Protein AF-A0AAU3PZ50-F1 (afdb_monomer_lite)

Sequence (151 aa):
MRTPDIEQAITFTAIIGSTPVVIVLPRFRSVHIAESGALVTVDAWTTALLEHGAQSMLDTDFLGDPTPGWTAAIGPGVTTVRITGPAGLGEIYSGELEADTAWRERVAGLHHIGAGLVVISGTADSTTPDAAQEMMESERAAWIRAATVLA

Foldseek 3Di:
DQQFDFPDKDWDWDQQPNAIAIEIETDGPDQDADPVRDGPNQLRNQVVCVVQPWAFLPDRPPDDAARPQWEWEQEPVRQWIWTAGHPSGGTPDTDGYDDDPVSVVSQVVCLVVRRAHKYKYGHFPDNDPVSSVVCSVVSRITMGRGGYHYD

Secondary structure (DSSP, 8-state):
-PPPPEEEEEEEEEEETTEEEEEEEEEES---B-TTS-BHHHHHHHHHHHHTT-EESS-S---SSPPTT-EEEE-GGG-EEEEE-STTT-EEEEEE----HHHHHHHHHHHHTT--EEEEEE--SSSSHHHHHHHHHTT-EEEEEEEEEE-

Structure (mmCIF, N/CA/C/O backbone):
data_AF-A0AAU3PZ50-F1
#
_entry.id   AF-A0AAU3PZ50-F1
#
loop_
_atom_site.group_PDB
_atom_site.id
_atom_site.type_symbol
_atom_site.label_atom_id
_atom_site.label_alt_id
_atom_site.label_comp_id
_atom_site.label_asym_id
_atom_site.label_entity_id
_atom_site.label_seq_id
_atom_site.pdbx_PDB_ins_code
_atom_site.Cartn_x
_atom_site.Cartn_y
_atom_site.Cartn_z
_atom_site.occupancy
_atom_site.B_iso_or_equiv
_atom_site.auth_seq_id
_atom_site.auth_comp_id
_atom_site.auth_asym_id
_atom_site.auth_atom_id
_atom_site.pdbx_PDB_model_num
ATOM 1 N N . MET A 1 1 ? -13.936 -12.000 9.464 1.00 55.84 1 MET A N 1
ATOM 2 C CA . MET A 1 1 ? -15.007 -10.970 9.613 1.00 55.84 1 MET A CA 1
ATOM 3 C C . MET A 1 1 ? -15.418 -10.468 8.216 1.00 55.84 1 MET A C 1
ATOM 5 O O . MET A 1 1 ? -14.697 -10.792 7.283 1.00 55.84 1 MET A O 1
ATOM 9 N N . ARG A 1 2 ? -16.545 -9.761 7.983 1.00 63.06 2 ARG A N 1
ATOM 10 C CA . ARG A 1 2 ? -16.785 -9.174 6.636 1.00 63.06 2 ARG A CA 1
ATOM 11 C C . ARG A 1 2 ? -15.928 -7.916 6.494 1.00 63.06 2 ARG A C 1
ATOM 13 O O . ARG A 1 2 ? -16.030 -7.035 7.342 1.00 63.06 2 ARG A O 1
ATOM 20 N N . THR A 1 3 ? -15.117 -7.846 5.442 1.00 67.56 3 THR A N 1
ATOM 21 C CA . THR A 1 3 ? -14.311 -6.666 5.108 1.00 67.56 3 THR A CA 1
ATOM 22 C C . THR A 1 3 ? -15.215 -5.436 4.969 1.00 67.56 3 THR A C 1
ATOM 24 O O . THR A 1 3 ? -16.239 -5.530 4.284 1.00 67.56 3 THR A O 1
ATOM 27 N N . PRO A 1 4 ? -14.884 -4.302 5.613 1.00 72.56 4 PRO A N 1
ATOM 28 C CA . PRO A 1 4 ? -15.613 -3.054 5.419 1.00 72.56 4 PRO A CA 1
ATOM 29 C C . PRO A 1 4 ? -15.646 -2.633 3.943 1.00 72.56 4 PRO A C 1
ATOM 31 O O . PRO A 1 4 ? -14.631 -2.713 3.253 1.00 72.56 4 PRO A O 1
ATOM 34 N N . ASP A 1 5 ? -16.794 -2.140 3.469 1.00 73.50 5 ASP A N 1
ATOM 35 C CA . ASP A 1 5 ? -16.910 -1.612 2.106 1.00 73.50 5 ASP A CA 1
ATOM 36 C C . ASP A 1 5 ? -16.212 -0.236 2.019 1.00 73.50 5 ASP A C 1
ATOM 38 O O . ASP A 1 5 ? -16.612 0.734 2.681 1.00 73.50 5 ASP A O 1
ATOM 42 N N . ILE A 1 6 ? -15.166 -0.148 1.191 1.00 77.06 6 ILE A N 1
ATOM 43 C CA . ILE A 1 6 ? -14.433 1.096 0.913 1.00 77.06 6 ILE A CA 1
ATOM 44 C C . ILE A 1 6 ? -15.294 1.993 0.014 1.00 77.06 6 ILE A C 1
ATOM 46 O O . ILE A 1 6 ? -15.767 1.583 -1.045 1.00 77.06 6 ILE A O 1
ATOM 50 N N . GLU A 1 7 ? -15.512 3.236 0.438 1.00 78.31 7 GLU A N 1
ATOM 51 C CA . GLU A 1 7 ? -16.198 4.264 -0.349 1.00 78.31 7 GLU A CA 1
ATOM 52 C C . GLU A 1 7 ? -15.258 4.916 -1.357 1.00 78.31 7 GLU A C 1
ATOM 54 O O . GLU A 1 7 ? -15.584 5.064 -2.532 1.00 78.31 7 GLU A O 1
ATOM 59 N N . GLN A 1 8 ? -14.101 5.323 -0.847 1.00 80.44 8 GLN A N 1
ATOM 60 C CA . GLN A 1 8 ? -13.053 6.036 -1.548 1.00 80.44 8 GLN A CA 1
ATOM 61 C C . GLN A 1 8 ? -11.735 5.653 -0.886 1.00 80.44 8 GLN A C 1
ATOM 63 O O . GLN A 1 8 ? -11.704 5.335 0.298 1.00 80.44 8 GLN A O 1
ATOM 68 N N . ALA A 1 9 ? -10.637 5.714 -1.617 1.00 86.06 9 ALA A N 1
ATOM 69 C CA . ALA A 1 9 ? -9.318 5.630 -1.025 1.00 86.06 9 ALA A CA 1
ATOM 70 C C . ALA A 1 9 ? -8.408 6.646 -1.706 1.00 86.06 9 ALA A C 1
ATOM 72 O O . ALA A 1 9 ? -8.639 7.026 -2.857 1.00 86.06 9 ALA A O 1
ATOM 73 N N . ILE A 1 10 ? -7.396 7.099 -0.979 1.00 89.56 10 ILE A N 1
ATOM 74 C CA . ILE A 1 10 ? -6.309 7.900 -1.535 1.00 89.56 10 ILE A CA 1
ATOM 75 C C . ILE A 1 10 ? -4.984 7.182 -1.314 1.00 89.56 10 ILE A C 1
ATOM 77 O O . ILE A 1 10 ? -4.867 6.354 -0.406 1.00 89.56 10 ILE A O 1
ATOM 81 N N . THR A 1 11 ? -3.994 7.514 -2.135 1.00 92.62 11 THR A N 1
ATOM 82 C CA . THR A 1 11 ? -2.660 6.928 -2.045 1.00 92.62 11 THR A CA 1
ATOM 83 C C . THR A 1 11 ? -1.576 7.975 -1.930 1.00 92.62 11 THR A C 1
ATOM 85 O O . THR A 1 11 ? -1.644 9.017 -2.577 1.00 92.62 11 THR A O 1
ATOM 88 N N . PHE A 1 12 ? -0.537 7.638 -1.177 1.00 93.06 12 PHE A N 1
ATOM 89 C CA . PHE A 1 12 ? 0.718 8.374 -1.130 1.00 93.06 12 PHE A CA 1
ATOM 90 C C . PHE A 1 12 ? 1.878 7.441 -1.454 1.00 93.06 12 PHE A C 1
ATOM 92 O O . PHE A 1 12 ? 1.830 6.250 -1.142 1.00 93.06 12 PHE A O 1
ATOM 99 N N . THR A 1 13 ? 2.943 7.980 -2.037 1.00 94.38 13 THR A N 1
ATOM 100 C CA . THR A 1 13 ? 4.210 7.257 -2.182 1.00 94.38 13 THR A CA 1
ATOM 101 C C . THR A 1 13 ? 5.245 7.798 -1.219 1.00 94.38 13 THR A C 1
ATOM 103 O O . THR A 1 13 ? 5.346 9.009 -1.037 1.00 94.38 13 THR A O 1
ATOM 106 N N . ALA A 1 14 ? 6.054 6.909 -0.657 1.00 93.62 14 ALA A N 1
ATOM 107 C CA . ALA A 1 14 ? 7.197 7.286 0.162 1.00 93.62 14 ALA A CA 1
ATOM 108 C C . ALA A 1 14 ? 8.373 6.332 -0.067 1.00 93.62 14 ALA A C 1
ATOM 110 O O . ALA A 1 14 ? 8.236 5.276 -0.692 1.00 93.62 14 ALA A O 1
ATOM 111 N N . ILE A 1 15 ? 9.536 6.715 0.458 1.00 93.88 15 ILE A N 1
ATOM 112 C CA . ILE A 1 15 ? 10.686 5.829 0.635 1.00 93.88 15 ILE A CA 1
ATOM 113 C C . ILE A 1 15 ? 10.938 5.742 2.137 1.00 93.88 15 ILE A C 1
ATOM 115 O O . ILE A 1 15 ? 11.234 6.753 2.769 1.00 93.88 15 ILE A O 1
ATOM 119 N N . ILE A 1 16 ? 10.814 4.543 2.698 1.00 91.50 16 ILE A N 1
ATOM 120 C CA . ILE A 1 16 ? 11.091 4.272 4.111 1.00 91.50 16 ILE A CA 1
ATOM 121 C C . ILE A 1 16 ? 12.360 3.422 4.170 1.00 91.50 16 ILE A C 1
ATOM 123 O O . ILE A 1 16 ? 12.423 2.339 3.584 1.00 91.50 16 ILE A O 1
ATOM 127 N N . GLY A 1 17 ? 13.406 3.954 4.807 1.00 90.06 17 GLY A N 1
ATOM 128 C CA . GLY A 1 17 ? 14.756 3.404 4.688 1.00 90.06 17 GLY A CA 1
ATOM 129 C C . GLY A 1 17 ? 15.216 3.423 3.227 1.00 90.06 17 GLY A C 1
ATOM 130 O O . GLY A 1 17 ? 15.449 4.485 2.650 1.00 90.06 17 GLY A O 1
ATOM 131 N N . SER A 1 18 ? 15.323 2.246 2.612 1.00 89.31 18 SER A N 1
ATOM 132 C CA . SER A 1 18 ? 15.617 2.068 1.181 1.00 89.31 18 SER A CA 1
ATOM 133 C C . SER A 1 18 ? 14.423 1.560 0.363 1.00 89.31 18 SER A C 1
ATOM 135 O O . SER A 1 18 ? 14.525 1.441 -0.861 1.00 89.31 18 SER A O 1
ATOM 137 N N . THR A 1 19 ? 13.293 1.279 1.013 1.00 94.19 19 THR A N 1
ATOM 138 C CA . THR A 1 19 ? 12.154 0.589 0.410 1.00 94.19 19 THR A CA 1
ATOM 139 C C . THR A 1 19 ? 11.126 1.596 -0.113 1.00 94.19 19 THR A C 1
ATOM 141 O O . THR A 1 19 ? 10.611 2.396 0.671 1.00 94.19 19 THR A O 1
ATOM 144 N N . PRO A 1 20 ? 10.790 1.585 -1.418 1.00 95.06 20 PRO A N 1
ATOM 145 C CA . PRO A 1 20 ? 9.641 2.319 -1.929 1.00 95.06 20 PRO A CA 1
ATOM 146 C C . PRO A 1 20 ? 8.346 1.679 -1.413 1.00 95.06 20 PRO A C 1
ATOM 148 O O . PRO A 1 20 ? 8.152 0.466 -1.522 1.00 95.06 20 PRO A O 1
ATOM 151 N N . VAL A 1 21 ? 7.456 2.504 -0.869 1.00 95.94 21 VAL A N 1
ATOM 152 C CA . VAL A 1 21 ? 6.160 2.076 -0.331 1.00 95.94 21 VAL A CA 1
ATOM 153 C C . VAL A 1 21 ? 5.015 2.857 -0.974 1.00 95.94 21 VAL A C 1
ATOM 155 O O . VAL A 1 21 ? 5.189 4.017 -1.362 1.00 95.94 21 VAL A O 1
ATOM 158 N N . VAL A 1 22 ? 3.844 2.223 -1.055 1.00 96.19 22 VAL A N 1
ATOM 159 C CA . VAL A 1 22 ? 2.556 2.881 -1.325 1.00 96.19 22 VAL A CA 1
ATOM 160 C C . VAL A 1 22 ? 1.718 2.830 -0.059 1.00 96.19 22 VAL A C 1
ATOM 162 O O . VAL A 1 22 ? 1.481 1.756 0.485 1.00 96.19 22 VAL A O 1
ATOM 165 N N . ILE A 1 23 ? 1.248 3.980 0.400 1.00 95.38 23 ILE A N 1
ATOM 166 C CA . ILE A 1 23 ? 0.363 4.095 1.556 1.00 95.38 23 ILE A CA 1
ATOM 167 C C . ILE A 1 23 ? -1.055 4.294 1.032 1.00 95.38 23 ILE A C 1
ATOM 169 O O . ILE A 1 23 ? -1.297 5.244 0.295 1.00 95.38 23 ILE A O 1
ATOM 173 N N . VAL A 1 24 ? -1.980 3.412 1.401 1.00 93.94 24 VAL A N 1
ATOM 174 C CA . VAL A 1 24 ? -3.397 3.456 1.027 1.00 93.94 24 VAL A CA 1
ATOM 175 C C . VAL A 1 24 ? -4.212 3.865 2.246 1.00 93.94 24 VAL A C 1
ATOM 177 O O . VAL A 1 24 ? -4.277 3.116 3.225 1.00 93.94 24 VAL A O 1
ATOM 180 N N . LEU A 1 25 ? -4.878 5.017 2.166 1.00 91.19 25 LEU A N 1
ATOM 181 C CA . LEU A 1 25 ? -5.835 5.469 3.175 1.00 91.19 25 LEU A CA 1
ATOM 182 C C . LEU A 1 25 ? -7.270 5.244 2.684 1.00 91.19 25 LEU A C 1
ATOM 184 O O . LEU A 1 25 ? -7.758 6.022 1.854 1.00 91.19 25 LEU A O 1
ATOM 188 N N . PRO A 1 26 ? -7.958 4.194 3.167 1.00 86.19 26 PRO A N 1
ATOM 189 C CA . PRO A 1 26 ? -9.356 3.969 2.849 1.00 86.19 26 PRO A CA 1
ATOM 190 C C . PRO A 1 26 ? -10.270 4.911 3.638 1.00 86.19 26 PRO A C 1
ATOM 192 O O . PRO A 1 26 ? -10.057 5.215 4.810 1.00 86.19 26 PRO A O 1
ATOM 195 N N . ARG A 1 27 ? -11.355 5.317 2.990 1.00 80.75 27 ARG A N 1
ATOM 196 C CA . ARG A 1 27 ? -12.520 5.972 3.575 1.00 80.75 27 ARG A CA 1
ATOM 197 C C . ARG A 1 27 ? -13.692 5.004 3.475 1.00 80.75 27 ARG A C 1
ATOM 199 O O . ARG A 1 27 ? -14.018 4.535 2.387 1.00 80.75 27 ARG A O 1
ATOM 206 N N . PHE A 1 28 ? -14.327 4.699 4.600 1.00 77.12 28 PHE A N 1
ATOM 207 C CA . PHE A 1 28 ? -15.409 3.712 4.672 1.00 77.12 28 PHE A CA 1
ATOM 208 C C . PHE A 1 28 ? -16.788 4.373 4.609 1.00 77.12 28 PHE A C 1
ATOM 210 O O . PHE A 1 28 ? -17.005 5.410 5.233 1.00 77.12 28 PHE A O 1
ATOM 217 N N . ARG A 1 29 ? -17.745 3.730 3.920 1.00 65.00 29 ARG A N 1
ATOM 218 C CA . ARG A 1 29 ? -19.124 4.249 3.754 1.00 65.00 29 ARG A CA 1
ATOM 219 C C . ARG A 1 29 ? -19.919 4.345 5.052 1.00 65.00 29 ARG A C 1
ATOM 221 O O . ARG A 1 29 ? -20.897 5.084 5.134 1.00 65.00 29 ARG A O 1
ATOM 228 N N . SER A 1 30 ? -19.582 3.529 6.042 1.00 59.72 30 SER A N 1
ATOM 229 C CA . SER A 1 30 ? -20.364 3.402 7.268 1.00 59.72 30 SER A CA 1
ATOM 230 C C . SER A 1 30 ? -19.423 3.371 8.448 1.00 59.72 30 SER A C 1
ATOM 232 O O . SER A 1 30 ? -18.898 2.322 8.801 1.00 59.72 30 SER A O 1
ATOM 234 N N . VAL A 1 31 ? -19.218 4.531 9.056 1.00 59.41 31 VAL A N 1
ATOM 235 C CA . VAL A 1 31 ? -18.536 4.633 10.337 1.00 59.41 31 VAL A CA 1
ATOM 236 C C . VAL A 1 31 ? -19.430 3.983 11.394 1.00 59.41 31 VAL A C 1
ATOM 238 O O . VAL A 1 31 ? -20.422 4.568 11.823 1.00 59.41 31 VAL A O 1
ATOM 241 N N . HIS A 1 32 ? -19.121 2.744 11.773 1.00 57.19 32 HIS A N 1
ATOM 242 C CA . HIS A 1 32 ? -19.798 2.109 12.900 1.00 57.19 32 HIS A CA 1
ATOM 243 C C . HIS A 1 32 ? -19.069 2.534 14.165 1.00 57.19 32 HIS A C 1
ATOM 245 O O . HIS A 1 32 ? -17.870 2.301 14.285 1.00 57.19 32 HIS A O 1
ATOM 251 N N . ILE A 1 33 ? -19.781 3.170 15.088 1.00 55.12 33 ILE A N 1
ATOM 252 C CA . ILE A 1 33 ? -19.259 3.552 16.399 1.00 55.12 33 ILE A CA 1
ATOM 253 C C . ILE A 1 33 ? -19.846 2.562 17.406 1.00 55.12 33 ILE A C 1
ATOM 255 O O . ILE A 1 33 ? -21.063 2.385 17.458 1.00 55.12 33 ILE A O 1
ATOM 259 N N . ALA A 1 34 ? -18.993 1.874 18.162 1.00 54.94 34 ALA A N 1
ATOM 260 C CA . ALA A 1 34 ? -19.405 1.029 19.277 1.00 54.94 34 ALA A CA 1
ATOM 261 C C . ALA A 1 34 ? -20.111 1.882 20.337 1.00 54.94 34 ALA A C 1
ATOM 263 O O . ALA A 1 34 ? -19.887 3.086 20.424 1.00 54.94 34 ALA A O 1
ATOM 264 N N . GLU A 1 35 ? -20.885 1.260 21.226 1.00 47.25 35 GLU A N 1
ATOM 265 C CA . GLU A 1 35 ? -21.472 1.969 22.376 1.00 47.25 35 GLU A CA 1
ATOM 266 C C . GLU A 1 35 ? -20.412 2.667 23.255 1.00 47.25 35 GLU A C 1
ATOM 268 O O . GLU A 1 35 ? -20.709 3.659 23.914 1.00 47.25 35 GLU A O 1
ATOM 273 N N . SER A 1 36 ? -19.158 2.199 23.218 1.00 53.78 36 SER A N 1
ATOM 274 C CA . SER A 1 36 ? -18.002 2.809 23.887 1.00 53.78 36 SER A CA 1
ATOM 275 C C . SER A 1 36 ? -17.460 4.079 23.214 1.00 53.78 36 SER A C 1
ATOM 277 O O . SER A 1 36 ? -16.531 4.686 23.740 1.00 53.78 36 SER A O 1
ATOM 279 N N . GLY A 1 37 ? -17.985 4.474 22.050 1.00 48.78 37 GLY A N 1
ATOM 280 C CA . GLY A 1 37 ? -17.462 5.583 21.248 1.00 48.78 37 GLY A CA 1
ATOM 281 C C . GLY A 1 37 ? -16.290 5.208 20.330 1.00 48.78 37 GLY A C 1
ATOM 282 O O . GLY A 1 37 ? -15.841 6.050 19.556 1.00 48.78 37 GLY A O 1
ATOM 283 N N . ALA A 1 38 ? -15.807 3.961 20.377 1.00 51.88 38 ALA A N 1
ATOM 284 C CA . ALA A 1 38 ? -14.740 3.478 19.502 1.00 51.88 38 ALA A CA 1
ATOM 285 C C . ALA A 1 38 ? -15.252 3.220 18.079 1.00 51.88 38 ALA A C 1
ATOM 287 O O . ALA A 1 38 ? -16.348 2.695 17.884 1.00 51.88 38 ALA A O 1
ATOM 288 N N . LEU A 1 39 ? -14.446 3.547 17.073 1.00 56.28 39 LEU A N 1
ATOM 289 C CA . LEU A 1 39 ? -14.761 3.248 15.680 1.00 56.28 39 LEU A CA 1
ATOM 290 C C . LEU A 1 39 ? -14.587 1.738 15.419 1.00 56.28 39 LEU A C 1
ATOM 292 O O . LEU A 1 39 ? -13.479 1.227 15.355 1.00 56.28 39 LEU A O 1
ATOM 296 N N . VAL A 1 40 ? -15.682 1.007 15.230 1.00 58.16 40 VAL A N 1
ATOM 297 C CA . VAL A 1 40 ? -15.700 -0.452 14.995 1.00 58.16 40 VAL A CA 1
ATOM 298 C C . VAL A 1 40 ? -15.206 -0.808 13.594 1.00 58.16 40 VAL A C 1
ATOM 300 O O . VAL A 1 40 ? -14.561 -1.832 13.394 1.00 58.16 40 VAL A O 1
ATOM 303 N N . THR A 1 41 ? -15.480 0.037 12.598 1.00 59.81 41 THR A N 1
ATOM 304 C CA . THR A 1 41 ? -15.005 -0.186 11.220 1.00 59.81 41 THR A CA 1
ATOM 305 C C . THR A 1 41 ? -13.501 -0.014 11.052 1.00 59.81 41 THR A C 1
ATOM 307 O O . THR A 1 41 ? -12.925 -0.556 10.113 1.00 59.81 41 THR A O 1
ATOM 310 N N . VAL A 1 42 ? -12.883 0.722 11.969 1.00 59.72 42 VAL A N 1
ATOM 311 C CA . VAL A 1 42 ? -11.461 1.067 11.976 1.00 59.72 42 VAL A CA 1
ATOM 312 C C . VAL A 1 42 ? -10.608 -0.133 12.363 1.00 59.72 42 VAL A C 1
ATOM 314 O O . VAL A 1 42 ? -9.702 -0.516 11.623 1.00 59.72 42 VAL A O 1
ATOM 317 N N . ASP A 1 43 ? -10.987 -0.810 13.444 1.00 69.69 43 ASP A N 1
ATOM 318 C CA . ASP A 1 43 ? -10.343 -2.059 13.842 1.00 69.69 43 ASP A CA 1
ATOM 319 C C . ASP A 1 43 ? -10.649 -3.175 12.841 1.00 69.69 43 ASP A C 1
ATOM 321 O O . ASP A 1 43 ? -9.795 -4.016 12.561 1.00 69.69 43 ASP A O 1
ATOM 325 N N . ALA A 1 44 ? -11.847 -3.171 12.245 1.00 79.69 44 ALA A N 1
ATOM 326 C CA . ALA A 1 44 ? -12.252 -4.197 11.293 1.00 79.69 44 ALA A CA 1
ATOM 327 C C . ALA A 1 44 ? -11.413 -4.201 10.007 1.00 79.69 44 ALA A C 1
ATOM 329 O O . ALA A 1 44 ? -11.167 -5.279 9.469 1.00 79.69 44 ALA A O 1
ATOM 330 N N . TRP A 1 45 ? -10.962 -3.040 9.515 1.00 87.00 45 TRP A N 1
ATOM 331 C CA . TRP A 1 45 ? -10.110 -2.978 8.324 1.00 87.00 45 TRP A CA 1
ATOM 332 C C . TRP A 1 45 ? -8.710 -3.514 8.591 1.00 87.00 45 TRP A C 1
ATOM 334 O O . TRP A 1 45 ? -8.283 -4.454 7.924 1.00 87.00 45 TRP A O 1
ATOM 344 N N . THR A 1 46 ? -8.015 -2.970 9.593 1.00 87.94 46 THR A N 1
ATOM 345 C CA . THR A 1 46 ? -6.669 -3.440 9.940 1.00 87.94 46 THR A CA 1
ATOM 346 C C . THR A 1 46 ? -6.710 -4.922 10.322 1.00 87.94 46 THR A C 1
ATOM 348 O O . THR A 1 46 ? -5.884 -5.695 9.847 1.00 87.94 46 THR A O 1
ATOM 351 N N . THR A 1 47 ? -7.738 -5.367 11.057 1.00 87.75 47 THR A N 1
ATOM 352 C CA . THR A 1 47 ? -7.958 -6.797 11.335 1.00 87.75 47 THR A CA 1
ATOM 353 C C . THR A 1 47 ? -8.155 -7.603 10.054 1.00 87.75 47 THR A C 1
ATOM 355 O O . THR A 1 47 ? -7.537 -8.652 9.909 1.00 87.75 47 THR A O 1
ATOM 358 N N . ALA A 1 48 ? -8.960 -7.129 9.098 1.00 88.50 48 ALA A N 1
ATOM 359 C CA . ALA A 1 48 ? -9.149 -7.821 7.825 1.00 88.50 48 ALA A CA 1
ATOM 360 C C . ALA A 1 48 ? -7.838 -7.935 7.034 1.00 88.50 48 ALA A C 1
ATOM 362 O O . ALA A 1 48 ? -7.575 -8.988 6.459 1.00 88.50 48 ALA A O 1
ATOM 363 N N . LEU A 1 49 ? -6.989 -6.904 7.031 1.00 91.94 49 LEU A N 1
ATOM 364 C CA . LEU A 1 49 ? -5.667 -6.975 6.406 1.00 91.94 49 LEU A CA 1
ATOM 365 C C . LEU A 1 49 ? -4.799 -8.054 7.063 1.00 91.94 49 LEU A C 1
ATOM 367 O O . LEU A 1 49 ? -4.226 -8.892 6.364 1.00 91.94 49 LEU A O 1
ATOM 371 N N . LEU A 1 50 ? -4.741 -8.068 8.397 1.00 92.31 50 LEU A N 1
ATOM 372 C CA . LEU A 1 50 ? -3.974 -9.050 9.169 1.00 92.31 50 LEU A CA 1
ATOM 373 C C . LEU A 1 50 ? -4.494 -10.483 8.945 1.00 92.31 50 LEU A C 1
ATOM 375 O O . LEU A 1 50 ? -3.701 -11.393 8.710 1.00 92.31 50 LEU A O 1
ATOM 379 N N . GLU A 1 51 ? -5.819 -10.682 8.921 1.00 91.50 51 GLU A N 1
ATOM 380 C CA . GLU A 1 51 ? -6.464 -11.964 8.579 1.00 91.50 51 GLU A CA 1
ATOM 381 C C . GLU A 1 51 ? -6.064 -12.461 7.172 1.00 91.50 51 GLU A C 1
ATOM 383 O O . GLU A 1 51 ? -6.066 -13.666 6.922 1.00 91.50 51 GLU A O 1
ATOM 388 N N . HIS A 1 52 ? -5.679 -11.552 6.268 1.00 93.12 52 HIS A N 1
ATOM 389 C CA . HIS A 1 52 ? -5.265 -11.847 4.892 1.00 93.12 52 HIS A CA 1
ATOM 390 C C . HIS A 1 52 ? -3.746 -11.734 4.670 1.00 93.12 52 HIS A C 1
ATOM 392 O O . HIS A 1 52 ? -3.289 -11.539 3.541 1.00 93.12 52 HIS A O 1
ATOM 398 N N . GLY A 1 53 ? -2.948 -11.904 5.728 1.00 92.25 53 GLY A N 1
ATOM 399 C CA . GLY A 1 53 ? -1.493 -12.046 5.630 1.00 92.25 53 GLY A CA 1
ATOM 400 C C . GLY A 1 53 ? -0.712 -10.733 5.636 1.00 92.25 53 GLY A C 1
ATOM 401 O O . GLY A 1 53 ? 0.484 -10.747 5.339 1.00 92.25 53 GLY A O 1
ATOM 402 N N . ALA A 1 54 ? -1.359 -9.615 5.974 1.00 93.38 54 ALA A N 1
ATOM 403 C CA . ALA A 1 54 ? -0.640 -8.408 6.352 1.00 93.38 54 ALA A CA 1
ATOM 404 C C . ALA A 1 54 ? 0.085 -8.589 7.686 1.00 93.38 54 ALA A C 1
ATOM 406 O O . ALA A 1 54 ? -0.297 -9.405 8.524 1.00 93.38 54 ALA A O 1
ATOM 407 N N . GLN A 1 55 ? 1.121 -7.790 7.887 1.00 93.62 55 GLN A N 1
ATOM 408 C CA . GLN A 1 55 ? 1.883 -7.731 9.122 1.00 93.62 55 GLN A CA 1
ATOM 409 C C . GLN A 1 55 ? 1.602 -6.412 9.832 1.00 93.62 55 GLN A C 1
ATOM 411 O O . GLN A 1 55 ? 1.403 -5.387 9.183 1.00 93.62 55 GLN A O 1
ATOM 416 N N . SER A 1 56 ? 1.590 -6.428 11.165 1.00 91.25 56 SER A N 1
ATOM 417 C CA . SER A 1 56 ? 1.515 -5.183 11.932 1.00 91.25 56 SER A CA 1
ATOM 418 C C . SER A 1 56 ? 2.761 -4.338 11.665 1.00 91.25 56 SER A C 1
ATOM 420 O O . SER A 1 56 ? 3.871 -4.870 11.557 1.00 91.25 56 SER A O 1
ATOM 422 N N . MET A 1 57 ? 2.589 -3.025 11.550 1.00 88.81 57 MET A N 1
ATOM 423 C CA . MET A 1 57 ? 3.685 -2.087 11.328 1.00 88.81 57 MET A CA 1
ATOM 424 C C . MET A 1 57 ? 4.410 -1.759 12.643 1.00 88.81 57 MET A C 1
ATOM 426 O O . MET A 1 57 ? 4.413 -0.625 13.102 1.00 88.81 57 MET A O 1
ATOM 430 N N . LEU A 1 58 ? 5.012 -2.779 13.261 1.00 81.50 58 LEU A N 1
ATOM 431 C CA . LEU A 1 58 ? 5.846 -2.631 14.464 1.00 81.50 58 LEU A CA 1
ATOM 432 C C . LEU A 1 58 ? 7.290 -2.233 14.128 1.00 81.50 58 LEU A C 1
ATOM 434 O O . LEU A 1 58 ? 8.001 -1.692 14.969 1.00 81.50 58 LEU A O 1
ATOM 438 N N . ASP A 1 59 ? 7.720 -2.539 12.905 1.00 75.19 59 ASP A N 1
ATOM 439 C CA . ASP A 1 59 ? 9.056 -2.276 12.384 1.00 75.19 59 ASP A CA 1
ATOM 440 C C . ASP A 1 59 ? 8.962 -1.864 10.904 1.00 75.19 59 ASP A C 1
ATOM 442 O O . ASP A 1 59 ? 7.971 -2.143 10.222 1.00 75.19 59 ASP A O 1
ATOM 446 N N . THR A 1 60 ? 9.995 -1.187 10.411 1.00 80.06 60 THR A N 1
ATOM 447 C CA . THR A 1 60 ? 10.069 -0.575 9.077 1.00 80.06 60 THR A CA 1
ATOM 448 C C . THR A 1 60 ? 11.025 -1.287 8.116 1.00 80.06 60 THR A C 1
ATOM 450 O O . THR A 1 60 ? 11.201 -0.841 6.983 1.00 80.06 60 THR A O 1
ATOM 453 N N . ASP A 1 61 ? 11.605 -2.419 8.522 1.00 84.19 61 ASP A N 1
ATOM 454 C CA . ASP A 1 61 ? 12.533 -3.195 7.685 1.00 84.19 61 ASP A CA 1
ATOM 455 C C . ASP A 1 61 ? 11.841 -3.962 6.536 1.00 84.19 61 ASP A C 1
ATOM 457 O O . ASP A 1 61 ? 12.497 -4.401 5.589 1.00 84.19 61 ASP A O 1
ATOM 461 N N . PHE A 1 62 ? 10.511 -4.115 6.588 1.00 90.38 62 PHE A N 1
ATOM 462 C CA . PHE A 1 62 ? 9.664 -4.748 5.563 1.00 90.38 62 PHE A CA 1
ATOM 463 C C . PHE A 1 62 ? 10.223 -6.059 4.974 1.00 90.38 62 PHE A C 1
ATOM 465 O O . PHE A 1 62 ? 10.211 -6.265 3.760 1.00 90.38 62 PHE A O 1
ATOM 472 N N . LEU A 1 63 ? 10.744 -6.965 5.795 1.00 87.50 63 LEU A N 1
ATOM 473 C CA . LEU A 1 63 ? 11.433 -8.162 5.302 1.00 87.50 63 LEU A CA 1
ATOM 474 C C . LEU A 1 63 ? 10.472 -9.226 4.742 1.00 87.50 63 LEU A C 1
ATOM 476 O O . LEU A 1 63 ? 9.362 -9.401 5.235 1.00 87.50 63 LEU A O 1
ATOM 480 N N . GLY A 1 64 ? 10.936 -9.993 3.751 1.00 88.81 64 GLY A N 1
ATOM 481 C CA . GLY A 1 64 ? 10.243 -11.180 3.234 1.00 88.81 64 GLY A CA 1
ATOM 482 C C . GLY A 1 64 ? 9.919 -11.127 1.743 1.00 88.81 64 GLY A C 1
ATOM 483 O O . GLY A 1 64 ? 10.176 -10.129 1.071 1.00 88.81 64 GLY A O 1
ATOM 484 N N . ASP A 1 65 ? 9.358 -12.226 1.243 1.00 94.38 65 ASP A N 1
ATOM 485 C CA . ASP A 1 65 ? 8.870 -12.366 -0.131 1.00 94.38 65 ASP A CA 1
ATOM 486 C C . ASP A 1 65 ? 7.454 -11.780 -0.284 1.00 94.38 65 ASP A C 1
ATOM 488 O O . ASP A 1 65 ? 6.776 -11.530 0.718 1.00 94.38 65 ASP A O 1
ATOM 492 N N . PRO A 1 66 ? 6.969 -11.562 -1.521 1.00 96.88 66 PRO A N 1
ATOM 493 C CA . PRO A 1 66 ? 5.584 -11.174 -1.749 1.00 96.88 66 PRO A CA 1
ATOM 494 C C . PRO A 1 66 ? 4.573 -12.121 -1.089 1.00 96.88 66 PRO A C 1
ATOM 496 O O . PRO A 1 66 ? 4.611 -13.339 -1.276 1.00 96.88 66 PRO A O 1
ATOM 499 N N . THR A 1 67 ? 3.627 -11.544 -0.352 1.00 96.62 67 THR A N 1
ATOM 500 C CA . THR A 1 67 ? 2.534 -12.259 0.300 1.00 96.62 67 THR A CA 1
ATOM 501 C C . THR A 1 67 ? 1.619 -12.884 -0.763 1.00 96.62 67 THR A C 1
ATOM 503 O O . THR A 1 67 ? 1.129 -12.175 -1.650 1.00 96.62 67 THR A O 1
ATOM 506 N N . PRO A 1 68 ? 1.335 -14.199 -0.698 1.00 94.69 68 PRO A N 1
ATOM 507 C CA . PRO A 1 68 ? 0.496 -14.872 -1.684 1.00 94.69 68 PRO A CA 1
ATOM 508 C C . PRO A 1 68 ? -0.881 -14.222 -1.858 1.00 94.69 68 PRO A C 1
ATOM 510 O O . PRO A 1 68 ? -1.558 -13.888 -0.889 1.00 94.69 68 PRO A O 1
ATOM 513 N N . GLY A 1 69 ? -1.311 -14.080 -3.114 1.00 94.94 69 GLY A N 1
ATOM 514 C CA . GLY A 1 69 ? -2.616 -13.515 -3.466 1.00 94.94 69 GLY A CA 1
ATOM 515 C C . GLY A 1 69 ? -2.685 -11.986 -3.461 1.00 94.94 69 GLY A C 1
ATOM 516 O O . GLY A 1 69 ? -3.715 -11.445 -3.850 1.00 94.94 69 GLY A O 1
ATOM 517 N N . TRP A 1 70 ? -1.607 -11.294 -3.086 1.00 97.50 70 TRP A N 1
ATOM 518 C CA . TRP A 1 70 ? -1.516 -9.840 -3.162 1.00 97.50 70 TRP A CA 1
ATOM 519 C C . TRP A 1 70 ? -0.785 -9.379 -4.415 1.00 97.50 70 TRP A C 1
ATOM 521 O O . TRP A 1 70 ? 0.317 -9.843 -4.712 1.00 97.50 70 TRP A O 1
ATOM 531 N N . THR A 1 71 ? -1.367 -8.411 -5.121 1.00 97.50 71 THR A N 1
ATOM 532 C CA . THR A 1 71 ? -0.774 -7.834 -6.332 1.00 97.50 71 THR A CA 1
ATOM 533 C C . THR A 1 71 ? -0.890 -6.317 -6.353 1.00 97.50 71 THR A C 1
ATOM 535 O O . THR A 1 71 ? -1.963 -5.774 -6.082 1.00 97.50 71 THR A O 1
ATOM 538 N N . ALA A 1 72 ? 0.191 -5.651 -6.750 1.00 97.00 72 ALA A N 1
ATOM 539 C CA 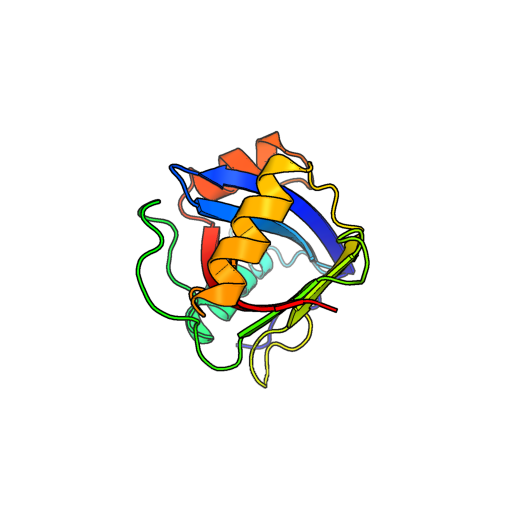. ALA A 1 72 ? 0.222 -4.235 -7.084 1.00 97.00 72 ALA A CA 1
ATOM 540 C C . ALA A 1 72 ? 0.539 -4.093 -8.578 1.00 97.00 72 ALA A C 1
ATOM 542 O O . ALA A 1 72 ? 1.688 -4.232 -9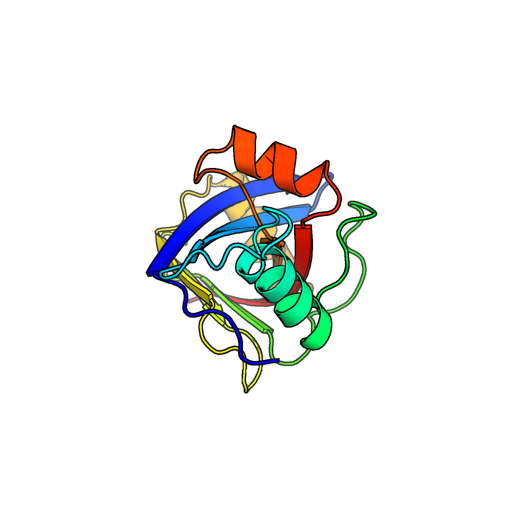.003 1.00 97.00 72 ALA A O 1
ATOM 543 N N . ALA A 1 73 ? -0.495 -3.850 -9.380 1.00 95.94 73 ALA A N 1
ATOM 544 C CA . ALA A 1 73 ? -0.351 -3.588 -10.802 1.00 95.94 73 ALA A CA 1
ATOM 545 C C . ALA A 1 73 ? -0.134 -2.093 -11.024 1.00 95.94 73 ALA A C 1
ATOM 547 O O . ALA A 1 73 ? -0.956 -1.272 -10.620 1.00 95.94 73 ALA A O 1
ATOM 548 N N . ILE A 1 74 ? 0.970 -1.749 -11.670 1.00 92.25 74 ILE A N 1
ATOM 549 C CA . ILE A 1 74 ? 1.342 -0.382 -11.997 1.00 92.25 74 ILE A CA 1
ATOM 550 C C . ILE A 1 74 ? 1.175 -0.203 -13.503 1.00 92.25 74 ILE A C 1
ATOM 552 O O . ILE A 1 74 ? 1.783 -0.925 -14.294 1.00 92.25 74 ILE A O 1
ATOM 556 N N . GLY A 1 75 ? 0.315 0.742 -13.882 1.00 86.88 75 GLY A N 1
ATOM 557 C CA . GLY A 1 75 ? -0.028 1.005 -15.274 1.00 86.88 75 GLY A CA 1
ATOM 558 C C . GLY A 1 75 ? 1.118 1.621 -16.088 1.00 86.88 75 GLY A C 1
ATOM 559 O O . GLY A 1 75 ? 2.130 2.051 -15.524 1.00 86.88 75 GLY A O 1
ATOM 560 N N . PRO A 1 76 ? 0.947 1.716 -17.420 1.00 75.31 76 PRO A N 1
ATOM 561 C CA . PRO A 1 76 ? 1.962 2.253 -18.316 1.00 75.31 76 PRO A CA 1
ATOM 562 C C . PRO A 1 76 ? 2.302 3.695 -17.943 1.00 75.31 76 PRO A C 1
ATOM 564 O O . PRO A 1 76 ? 1.432 4.509 -17.635 1.00 75.31 76 PRO A O 1
ATOM 567 N N . GLY A 1 77 ? 3.596 4.006 -17.935 1.00 70.62 77 GLY A N 1
ATOM 568 C CA . GLY A 1 77 ? 4.079 5.301 -17.458 1.00 70.62 77 GLY A CA 1
ATOM 569 C C . GLY A 1 77 ? 3.899 5.523 -15.952 1.00 70.62 77 GLY A C 1
ATOM 570 O O . GLY A 1 77 ? 4.112 6.645 -15.504 1.00 70.62 77 GLY A O 1
ATOM 571 N N . VAL A 1 78 ? 3.541 4.493 -15.171 1.00 67.25 78 VAL A N 1
ATOM 572 C CA . VAL A 1 78 ? 3.456 4.484 -13.696 1.00 67.25 78 VAL A CA 1
ATOM 573 C C . VAL A 1 78 ? 2.558 5.592 -13.129 1.00 67.25 78 VAL A C 1
ATOM 575 O O . VAL A 1 78 ? 2.812 6.134 -12.060 1.00 67.25 78 VAL A O 1
ATOM 578 N N . THR A 1 79 ? 1.514 5.974 -13.866 1.00 79.94 79 THR A N 1
ATOM 579 C CA . THR A 1 79 ? 0.552 7.008 -13.441 1.00 79.94 79 THR A CA 1
ATOM 580 C C . THR A 1 79 ? -0.649 6.439 -12.710 1.00 79.94 79 THR A C 1
ATOM 582 O O . THR A 1 79 ? -1.396 7.190 -12.098 1.00 79.94 79 THR A O 1
ATOM 585 N N . THR A 1 80 ? -0.860 5.126 -12.787 1.00 90.56 80 THR A N 1
ATOM 586 C CA . THR A 1 80 ? -1.975 4.444 -12.134 1.00 90.56 80 THR A CA 1
ATOM 587 C C . THR A 1 80 ? -1.476 3.236 -11.368 1.00 90.56 80 THR A C 1
ATOM 589 O O . THR A 1 80 ? -0.519 2.575 -11.782 1.00 90.56 80 THR A O 1
ATOM 592 N N . VAL A 1 81 ? -2.138 2.939 -10.255 1.00 94.44 81 VAL A N 1
ATOM 593 C CA . VAL A 1 81 ? -1.902 1.728 -9.479 1.00 94.44 81 VAL A CA 1
ATOM 594 C C . VAL A 1 81 ? -3.222 1.052 -9.158 1.00 94.44 81 VAL A C 1
ATOM 596 O O . VAL A 1 81 ? -4.221 1.700 -8.841 1.00 94.44 81 VAL A O 1
ATOM 599 N N . ARG A 1 82 ? -3.213 -0.273 -9.239 1.00 95.38 82 ARG A N 1
ATOM 600 C CA . ARG A 1 82 ? -4.282 -1.139 -8.764 1.00 95.38 82 ARG A CA 1
ATOM 601 C C . ARG A 1 82 ? -3.712 -2.107 -7.747 1.00 95.38 82 ARG A C 1
ATOM 603 O O . ARG A 1 82 ? -2.792 -2.861 -8.058 1.00 95.38 82 ARG A O 1
ATOM 610 N N . ILE A 1 83 ? -4.278 -2.101 -6.549 1.00 96.12 83 ILE A N 1
ATOM 611 C CA . ILE A 1 83 ? -3.868 -2.965 -5.449 1.00 96.12 83 ILE A CA 1
ATOM 612 C C . ILE A 1 83 ? -5.011 -3.927 -5.164 1.00 96.12 83 ILE A C 1
ATOM 614 O O . ILE A 1 83 ? -6.125 -3.523 -4.828 1.00 96.12 83 ILE A O 1
ATOM 618 N N . THR A 1 84 ? -4.729 -5.211 -5.343 1.00 95.31 84 THR A N 1
ATOM 619 C CA . THR A 1 84 ? -5.693 -6.298 -5.171 1.00 95.31 84 THR A CA 1
ATOM 620 C C . THR A 1 84 ? -5.168 -7.254 -4.116 1.00 95.31 84 THR A C 1
ATOM 622 O O . THR A 1 84 ? -3.998 -7.640 -4.153 1.00 95.31 84 THR A O 1
ATOM 625 N N . GLY A 1 85 ? -6.028 -7.596 -3.167 1.00 93.56 85 GLY A N 1
ATOM 626 C CA . GLY A 1 85 ? -5.766 -8.621 -2.174 1.00 93.56 85 GLY A CA 1
ATOM 627 C C . GLY A 1 85 ? -6.280 -9.999 -2.594 1.00 93.56 85 GLY A C 1
ATOM 628 O O . GLY A 1 85 ? -6.895 -10.157 -3.653 1.00 93.56 85 GLY A O 1
ATOM 629 N N . PRO A 1 86 ? -6.066 -11.007 -1.739 1.00 92.06 86 PRO A N 1
ATOM 630 C CA . PRO A 1 86 ? -6.507 -12.373 -1.978 1.00 92.06 86 PRO A CA 1
ATOM 631 C C . PRO A 1 86 ? -8.038 -12.488 -2.044 1.00 92.06 86 PRO A C 1
ATOM 633 O O . PRO A 1 86 ? -8.792 -11.555 -1.741 1.00 92.06 86 PRO A O 1
ATOM 636 N N . ALA A 1 87 ? -8.510 -13.673 -2.436 1.00 84.81 87 ALA A N 1
ATOM 637 C CA . ALA A 1 87 ? -9.935 -13.983 -2.480 1.00 84.81 87 ALA A CA 1
ATOM 638 C C . ALA A 1 87 ? -10.611 -13.670 -1.132 1.00 84.81 87 ALA A C 1
ATOM 640 O O . ALA A 1 87 ? -10.146 -14.112 -0.086 1.00 84.81 87 ALA A O 1
ATOM 641 N N . GLY A 1 88 ? -11.710 -12.912 -1.171 1.00 81.12 88 GLY A N 1
ATOM 642 C CA . GLY A 1 88 ? -12.415 -12.423 0.020 1.00 81.12 88 GLY A CA 1
ATOM 643 C C . GLY A 1 88 ? -12.114 -10.963 0.373 1.00 81.12 88 GLY A C 1
ATOM 644 O O . GLY A 1 88 ? -13.000 -10.293 0.902 1.00 81.12 88 GLY A O 1
ATOM 645 N N . LEU A 1 89 ? -10.934 -10.445 0.007 1.00 85.44 89 LEU A N 1
ATOM 646 C CA . LEU A 1 89 ? -10.591 -9.030 0.181 1.00 85.44 89 LEU A CA 1
ATOM 647 C C . LEU A 1 89 ? -10.864 -8.210 -1.086 1.00 85.44 89 LEU A C 1
ATOM 649 O O . LEU A 1 89 ? -11.452 -7.136 -1.009 1.00 85.44 89 LEU A O 1
ATOM 653 N N . GLY A 1 90 ? -10.506 -8.751 -2.255 1.00 87.69 90 GLY A N 1
ATOM 654 C CA . GLY A 1 90 ? -10.757 -8.102 -3.543 1.00 87.69 90 GLY A CA 1
ATOM 655 C C . GLY A 1 90 ? -9.869 -6.880 -3.797 1.00 87.69 90 GLY A C 1
ATOM 656 O O . GLY A 1 90 ? -8.735 -6.805 -3.327 1.00 87.69 90 GLY A O 1
ATOM 657 N N . GLU A 1 91 ? -10.362 -5.940 -4.604 1.00 91.06 91 GLU A N 1
ATOM 658 C CA . GLU A 1 91 ? -9.643 -4.703 -4.923 1.00 91.06 91 GLU A CA 1
ATOM 659 C C . GLU A 1 91 ? -9.730 -3.722 -3.749 1.00 91.06 91 GLU A C 1
ATOM 661 O O . GLU A 1 91 ? -10.825 -3.376 -3.311 1.00 91.06 91 GLU A O 1
ATOM 666 N N . ILE A 1 92 ? -8.575 -3.269 -3.255 1.00 90.06 92 ILE A N 1
ATOM 667 C CA . ILE A 1 92 ? -8.504 -2.311 -2.141 1.00 90.06 92 ILE A CA 1
ATOM 668 C C . ILE A 1 92 ? -8.243 -0.882 -2.623 1.00 90.06 92 ILE A C 1
ATOM 670 O O . ILE A 1 92 ? -8.541 0.080 -1.918 1.00 90.06 92 ILE A O 1
ATOM 674 N N . TYR A 1 93 ? -7.678 -0.742 -3.824 1.00 92.56 93 TYR A N 1
ATOM 675 C CA . TYR A 1 93 ? -7.440 0.543 -4.463 1.00 92.56 93 TYR A CA 1
ATOM 676 C C . TYR A 1 93 ? -7.298 0.386 -5.979 1.00 92.56 93 TYR A C 1
ATOM 678 O O . TYR A 1 93 ? -6.621 -0.528 -6.452 1.00 92.56 93 TYR A O 1
ATOM 686 N N . SER A 1 94 ? -7.862 1.327 -6.732 1.00 92.44 94 SER A N 1
ATOM 687 C CA . SER A 1 94 ? -7.561 1.542 -8.147 1.00 92.44 94 SER A CA 1
ATOM 688 C C . SER A 1 94 ? -7.664 3.032 -8.452 1.00 92.44 94 SER A C 1
ATOM 690 O O . SER A 1 94 ? -8.725 3.627 -8.264 1.00 92.44 94 SER A O 1
ATOM 692 N N . GLY A 1 95 ? -6.587 3.636 -8.947 1.00 92.06 95 GLY A N 1
ATOM 693 C CA . GLY A 1 95 ? -6.558 5.074 -9.203 1.00 92.06 95 GLY A CA 1
ATOM 694 C C . GLY A 1 95 ? -5.197 5.590 -9.646 1.00 92.06 95 GLY A C 1
ATOM 695 O O . GLY A 1 95 ? -4.347 4.819 -10.096 1.00 92.06 95 GLY A O 1
ATOM 696 N N . GLU A 1 96 ? -5.022 6.905 -9.551 1.00 91.56 96 GLU A N 1
ATOM 697 C CA . GLU A 1 96 ? -3.780 7.589 -9.905 1.00 91.56 96 GLU A CA 1
ATOM 698 C C . GLU A 1 96 ? -2.698 7.389 -8.838 1.00 91.56 96 GLU A C 1
ATOM 700 O O . GLU A 1 96 ? -2.971 7.364 -7.641 1.00 91.56 96 GLU A O 1
ATOM 705 N N . LEU A 1 97 ? -1.452 7.258 -9.286 1.00 90.44 97 LEU A N 1
ATOM 706 C CA . LEU A 1 97 ? -0.277 7.144 -8.436 1.00 90.44 97 LEU A CA 1
ATOM 707 C C . LEU A 1 97 ? 0.674 8.304 -8.725 1.00 90.44 97 LEU A C 1
ATOM 709 O O . LEU A 1 97 ? 1.393 8.313 -9.728 1.00 90.44 97 LEU A O 1
ATOM 713 N N . GLU A 1 98 ? 0.706 9.271 -7.817 1.00 88.94 98 GLU A N 1
ATOM 714 C CA . GLU A 1 98 ? 1.693 10.344 -7.853 1.00 88.94 98 GLU A CA 1
ATOM 715 C C . GLU A 1 98 ? 3.031 9.832 -7.313 1.00 88.94 98 GLU A C 1
ATOM 717 O O . GLU A 1 98 ? 3.269 9.826 -6.112 1.00 88.94 98 GLU A O 1
ATOM 722 N N . ALA A 1 99 ? 3.901 9.379 -8.217 1.00 89.50 99 ALA A N 1
ATOM 723 C CA . ALA A 1 99 ? 5.258 8.940 -7.899 1.00 89.50 99 ALA A CA 1
ATOM 724 C C . ALA A 1 99 ? 6.297 9.749 -8.680 1.00 89.50 99 ALA A C 1
ATOM 726 O O . ALA A 1 99 ? 6.141 9.942 -9.891 1.00 89.50 99 ALA A O 1
ATOM 727 N N . ASP A 1 100 ? 7.392 10.145 -8.032 1.00 90.00 100 ASP A N 1
ATOM 728 C CA . ASP A 1 100 ? 8.544 10.734 -8.720 1.00 90.00 100 ASP A CA 1
ATOM 729 C C . ASP A 1 100 ? 9.373 9.678 -9.483 1.00 90.00 100 ASP A C 1
ATOM 731 O O . ASP A 1 100 ? 9.197 8.466 -9.321 1.00 90.00 100 ASP A O 1
ATOM 735 N N . THR A 1 101 ? 10.289 10.126 -10.347 1.00 89.25 101 THR A N 1
ATOM 736 C CA . THR A 1 101 ? 11.147 9.232 -11.145 1.00 89.25 101 THR A CA 1
ATOM 737 C C . THR A 1 101 ? 12.004 8.308 -10.278 1.00 89.25 101 THR A C 1
ATOM 739 O O . THR A 1 101 ? 12.158 7.131 -10.598 1.00 89.25 101 THR A O 1
ATOM 742 N N . ALA A 1 102 ? 12.531 8.808 -9.162 1.00 91.12 102 ALA A N 1
ATOM 743 C CA . ALA A 1 102 ? 13.454 8.063 -8.317 1.00 91.12 102 ALA A CA 1
ATOM 744 C C . ALA A 1 102 ? 12.745 6.923 -7.564 1.00 91.12 102 ALA A C 1
ATOM 746 O O . ALA A 1 102 ? 13.321 5.853 -7.347 1.00 91.12 102 ALA A O 1
ATOM 747 N N . TRP A 1 103 ? 11.494 7.128 -7.163 1.00 94.12 103 TRP A N 1
ATOM 748 C CA . TRP A 1 103 ? 10.631 6.100 -6.601 1.00 94.12 103 TRP A CA 1
ATOM 749 C C . TRP A 1 103 ? 10.313 5.032 -7.652 1.00 94.12 103 TRP A C 1
ATOM 751 O O . TRP A 1 103 ? 10.463 3.837 -7.391 1.00 94.12 103 TRP A O 1
ATOM 761 N N . ARG A 1 104 ? 9.966 5.451 -8.876 1.00 91.12 104 ARG A N 1
ATOM 762 C CA . ARG A 1 104 ? 9.632 4.544 -9.990 1.00 91.12 104 ARG A CA 1
ATOM 763 C C . ARG A 1 104 ? 10.782 3.615 -10.357 1.00 91.12 104 ARG A C 1
ATOM 765 O O . ARG A 1 104 ? 10.571 2.415 -10.513 1.00 91.12 104 ARG A O 1
ATOM 772 N N . GLU A 1 105 ? 11.994 4.150 -10.465 1.00 92.19 105 GLU A N 1
ATOM 773 C CA . GLU A 1 105 ? 13.195 3.362 -10.762 1.00 92.19 105 GLU A CA 1
ATOM 774 C C . GLU A 1 105 ? 13.449 2.288 -9.697 1.00 92.19 105 GLU A C 1
ATOM 776 O O . GLU A 1 105 ? 13.769 1.145 -10.029 1.00 92.19 105 GLU A O 1
ATOM 781 N N . ARG A 1 106 ? 13.232 2.616 -8.416 1.00 94.38 106 ARG A N 1
ATOM 782 C CA . ARG A 1 106 ? 13.355 1.644 -7.320 1.00 94.38 106 ARG A CA 1
ATOM 783 C C . ARG A 1 106 ? 12.326 0.529 -7.436 1.00 94.38 106 ARG A C 1
ATOM 785 O O . ARG A 1 106 ? 12.687 -0.636 -7.296 1.00 94.38 106 ARG A O 1
ATOM 792 N N . VAL A 1 107 ? 11.069 0.857 -7.733 1.00 94.25 107 VAL A N 1
ATOM 793 C CA . VAL A 1 107 ? 10.025 -0.162 -7.920 1.00 94.25 107 VAL A CA 1
ATOM 794 C C . VAL A 1 107 ? 10.316 -1.056 -9.122 1.00 94.25 107 VAL A C 1
ATOM 796 O O . VAL A 1 107 ? 10.144 -2.270 -9.024 1.00 94.25 107 VAL A O 1
ATOM 799 N N . ALA A 1 108 ? 10.822 -0.498 -10.224 1.00 93.06 108 ALA A N 1
ATOM 800 C CA . ALA A 1 108 ? 11.247 -1.290 -11.375 1.00 93.06 108 ALA A CA 1
ATOM 801 C C . ALA A 1 108 ? 12.383 -2.262 -11.017 1.00 93.06 108 ALA A C 1
ATOM 803 O O . ALA A 1 108 ? 12.340 -3.434 -11.399 1.00 93.06 108 ALA A O 1
ATOM 804 N N . GLY A 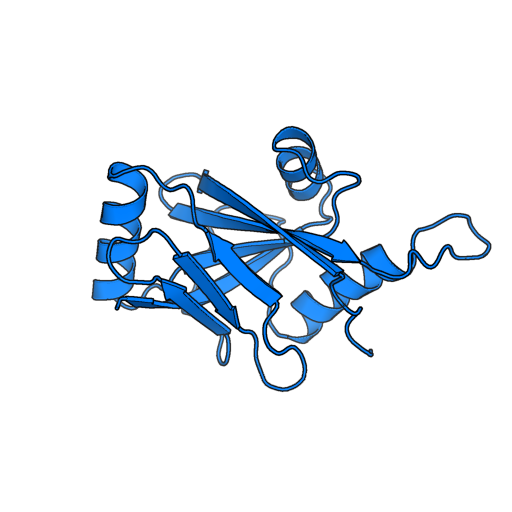1 109 ? 13.355 -1.800 -10.223 1.00 93.81 109 GLY A N 1
ATOM 805 C CA . GLY A 1 109 ? 14.423 -2.640 -9.682 1.00 93.81 109 GLY A CA 1
ATOM 806 C C . GLY A 1 109 ? 13.895 -3.780 -8.809 1.00 93.81 109 GLY A C 1
ATOM 807 O O . GLY A 1 109 ? 14.268 -4.932 -9.025 1.00 93.81 109 GLY A O 1
ATOM 808 N N . LEU A 1 110 ? 12.981 -3.489 -7.875 1.00 93.44 110 LEU A N 1
ATOM 809 C CA . LEU A 1 110 ? 12.365 -4.506 -7.012 1.00 93.44 110 LEU A CA 1
ATOM 810 C C . LEU A 1 110 ? 11.523 -5.518 -7.795 1.00 93.44 110 LEU A C 1
ATOM 812 O O . LEU A 1 110 ? 11.565 -6.711 -7.499 1.00 93.44 110 LEU A O 1
ATOM 816 N N . HIS A 1 111 ? 10.789 -5.063 -8.810 1.00 93.62 111 HIS A N 1
ATOM 817 C CA . HIS A 1 111 ? 10.040 -5.940 -9.704 1.00 93.62 111 HIS A CA 1
ATOM 818 C C . HIS A 1 111 ? 10.967 -6.912 -10.444 1.00 93.62 111 HIS A C 1
ATOM 820 O O . HIS A 1 111 ? 10.681 -8.106 -10.488 1.00 93.62 111 HIS A O 1
ATOM 826 N N . HIS A 1 112 ? 12.100 -6.432 -10.969 1.00 93.69 112 HIS A N 1
ATOM 827 C CA . HIS A 1 112 ? 13.051 -7.272 -11.702 1.00 93.69 112 HIS A CA 1
ATOM 828 C C . HIS A 1 112 ? 13.608 -8.428 -10.858 1.00 93.69 112 HIS A C 1
ATOM 830 O O . HIS A 1 112 ? 13.822 -9.520 -11.380 1.00 93.69 112 HIS A O 1
ATOM 836 N N . ILE A 1 113 ? 13.804 -8.204 -9.556 1.00 94.38 113 ILE A N 1
ATOM 837 C CA . ILE A 1 113 ? 14.285 -9.228 -8.617 1.00 94.38 113 ILE A CA 1
ATOM 838 C C . ILE A 1 113 ? 13.152 -9.998 -7.917 1.00 94.38 113 ILE A C 1
ATOM 840 O O . ILE A 1 113 ? 13.424 -10.804 -7.034 1.00 94.38 113 ILE A O 1
ATOM 844 N N . GLY A 1 114 ? 11.887 -9.745 -8.270 1.00 93.50 114 GLY A N 1
ATOM 845 C CA . GLY A 1 114 ? 10.728 -10.414 -7.671 1.00 93.50 114 GLY A CA 1
ATOM 846 C C . GLY A 1 114 ? 10.425 -10.023 -6.219 1.00 93.50 114 GLY A C 1
ATOM 847 O O . GLY A 1 114 ? 9.601 -10.670 -5.582 1.00 93.50 114 GLY A O 1
ATOM 848 N N . ALA A 1 115 ? 11.038 -8.959 -5.691 1.00 93.69 115 ALA A N 1
ATOM 849 C CA . ALA A 1 115 ? 10.886 -8.547 -4.292 1.00 93.69 115 ALA A CA 1
ATOM 850 C C . ALA A 1 115 ? 9.519 -7.907 -3.986 1.00 93.69 115 ALA A C 1
ATOM 852 O O . ALA A 1 115 ? 9.160 -7.738 -2.823 1.00 93.69 115 ALA A O 1
ATOM 853 N N . GLY A 1 116 ? 8.746 -7.531 -5.005 1.00 95.38 116 GLY A N 1
ATOM 854 C CA . GLY A 1 116 ? 7.432 -6.914 -4.826 1.00 95.38 116 GLY A CA 1
ATOM 855 C C . GLY A 1 116 ? 7.471 -5.480 -4.283 1.00 95.38 116 GLY A C 1
ATOM 856 O O . GLY A 1 116 ? 8.532 -4.890 -4.069 1.00 95.38 116 GLY A O 1
ATOM 857 N N . LEU A 1 117 ? 6.284 -4.920 -4.074 1.00 96.56 117 LEU A N 1
ATOM 858 C CA . LEU A 1 117 ? 6.045 -3.566 -3.587 1.00 96.56 117 LEU A CA 1
ATOM 859 C C . LEU A 1 117 ? 5.390 -3.617 -2.212 1.00 96.56 117 LEU A C 1
ATOM 861 O O . LEU A 1 117 ? 4.433 -4.360 -2.005 1.00 96.56 117 LEU A O 1
ATOM 865 N N . VAL A 1 118 ? 5.870 -2.799 -1.282 1.00 97.31 118 VAL A N 1
ATOM 866 C CA . VAL A 1 118 ? 5.236 -2.682 0.031 1.00 97.31 118 VAL A CA 1
ATOM 867 C C . VAL A 1 118 ? 4.025 -1.762 -0.069 1.00 97.31 118 VAL A C 1
ATOM 869 O O . VAL A 1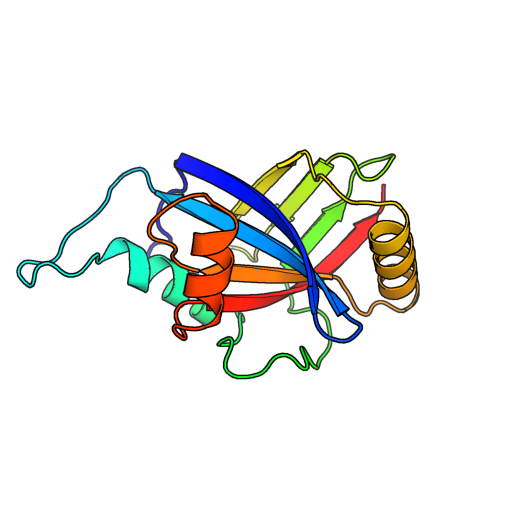 118 ? 4.124 -0.626 -0.537 1.00 97.31 118 VAL A O 1
ATOM 872 N N . VAL A 1 119 ? 2.888 -2.265 0.392 1.00 96.94 119 VAL A N 1
ATOM 873 C CA . VAL A 1 119 ? 1.642 -1.529 0.561 1.00 96.94 119 VAL A CA 1
ATOM 874 C C . VAL A 1 119 ? 1.372 -1.403 2.050 1.00 96.94 119 VAL A C 1
ATOM 876 O O . VAL A 1 119 ? 1.284 -2.409 2.748 1.00 96.94 119 VAL A O 1
ATOM 879 N N . ILE A 1 120 ? 1.224 -0.175 2.528 1.00 96.00 120 ILE A N 1
ATOM 880 C CA . ILE A 1 120 ? 0.854 0.140 3.906 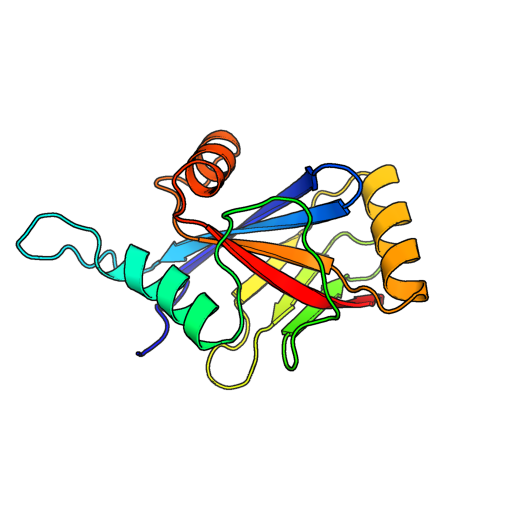1.00 96.00 120 ILE A CA 1
ATOM 881 C C . ILE A 1 120 ? -0.593 0.604 3.893 1.00 96.00 120 ILE A C 1
ATOM 883 O O . ILE A 1 120 ? -0.972 1.448 3.084 1.00 96.00 120 ILE A O 1
ATOM 887 N N . SER A 1 121 ? -1.417 0.067 4.778 1.00 94.19 121 SER A N 1
ATOM 888 C CA . SER A 1 121 ? -2.785 0.532 4.945 1.00 94.19 121 SER A CA 1
ATOM 889 C C . SER A 1 121 ? -3.253 0.294 6.368 1.00 94.19 121 SER A C 1
ATOM 891 O O . SER A 1 121 ? -2.750 -0.563 7.088 1.00 94.19 121 SER A O 1
ATOM 893 N N . GLY A 1 122 ? -4.230 1.069 6.787 1.00 89.56 122 GLY A N 1
ATOM 894 C CA . GLY A 1 122 ? -4.766 1.011 8.128 1.00 89.56 122 GLY A CA 1
ATOM 895 C C . GLY A 1 122 ? -5.846 2.055 8.268 1.00 89.56 122 GLY A C 1
ATOM 896 O O . GLY A 1 122 ? -6.429 2.501 7.275 1.00 89.56 122 GLY A O 1
ATOM 897 N N . THR A 1 123 ? -6.090 2.457 9.504 1.00 82.62 123 THR A N 1
ATOM 898 C CA . THR A 1 123 ? -7.034 3.533 9.765 1.00 82.62 123 THR A CA 1
ATOM 899 C C . THR A 1 123 ? -6.324 4.836 10.065 1.00 82.62 123 THR A C 1
ATOM 901 O O . THR A 1 123 ? -5.578 4.935 11.037 1.00 82.62 123 THR A O 1
ATOM 904 N N . ALA A 1 124 ? -6.709 5.862 9.314 1.00 82.06 124 ALA A N 1
ATOM 905 C CA . ALA A 1 124 ? -6.424 7.252 9.615 1.00 82.06 124 ALA A CA 1
ATOM 906 C C . ALA A 1 124 ? -7.726 8.034 9.856 1.00 82.06 124 ALA A C 1
ATOM 908 O O . ALA A 1 124 ? -8.765 7.738 9.263 1.00 82.06 124 ALA A O 1
ATOM 909 N N . ASP A 1 125 ? -7.653 9.063 10.698 1.00 76.12 125 ASP A N 1
ATOM 910 C CA . ASP A 1 125 ? -8.791 9.934 11.024 1.00 76.12 125 ASP A CA 1
ATOM 911 C C . ASP A 1 125 ? -9.128 10.913 9.884 1.00 76.12 125 ASP A C 1
ATOM 913 O O . ASP A 1 125 ? -10.216 11.490 9.827 1.00 76.12 125 ASP A O 1
ATOM 917 N N . SER A 1 126 ? -8.206 11.083 8.933 1.00 79.75 126 SER A N 1
ATOM 918 C CA . SER A 1 126 ? -8.420 11.853 7.714 1.00 79.75 126 SER A CA 1
ATOM 919 C C . SER A 1 126 ? -7.582 11.316 6.554 1.00 79.75 126 SER A C 1
ATOM 921 O O . SER A 1 126 ? -6.682 10.498 6.729 1.00 79.75 126 SER A O 1
ATOM 923 N N . THR A 1 127 ? -7.886 11.776 5.344 1.00 84.19 127 THR A N 1
ATOM 924 C CA . THR A 1 127 ? -7.179 11.406 4.115 1.00 84.19 127 THR A CA 1
ATOM 925 C C . THR A 1 127 ? -6.094 12.443 3.801 1.00 84.19 127 THR A C 1
ATOM 927 O O . THR A 1 127 ? -6.146 13.104 2.764 1.00 84.19 127 THR A O 1
ATOM 930 N N . THR A 1 128 ? -5.153 12.650 4.723 1.00 87.69 128 THR A N 1
ATOM 931 C CA . THR A 1 128 ? -4.044 13.612 4.584 1.00 87.69 128 THR A CA 1
ATOM 932 C C . THR A 1 128 ? -2.689 12.918 4.762 1.00 87.69 128 THR A C 1
ATOM 934 O O . THR A 1 128 ? -2.637 11.841 5.361 1.00 87.69 128 THR A O 1
ATOM 937 N N . PRO A 1 129 ? -1.585 13.509 4.263 1.00 86.94 129 PRO A N 1
ATOM 938 C CA . PRO A 1 129 ? -0.242 12.981 4.508 1.00 86.94 129 PRO A CA 1
ATOM 939 C C . PRO A 1 129 ? 0.091 12.866 6.002 1.00 86.94 129 PRO A C 1
ATOM 941 O O . PRO A 1 129 ? 0.606 11.838 6.432 1.00 86.94 129 PRO A O 1
ATOM 944 N N . ASP A 1 130 ? -0.271 13.875 6.798 1.00 89.00 130 ASP A N 1
ATOM 945 C CA . ASP A 1 130 ? -0.030 13.877 8.246 1.00 89.00 130 ASP A CA 1
ATOM 946 C C . ASP A 1 130 ? -0.781 12.726 8.930 1.00 89.00 130 ASP A C 1
ATOM 948 O O . ASP A 1 130 ? -0.211 11.993 9.731 1.00 89.00 130 ASP A O 1
ATOM 952 N N . ALA A 1 131 ? -2.034 12.476 8.538 1.00 87.12 131 ALA A N 1
ATOM 953 C CA . ALA A 1 131 ? -2.813 11.373 9.092 1.00 87.12 131 ALA A CA 1
ATOM 954 C C . ALA A 1 131 ? -2.298 9.992 8.643 1.00 87.12 131 ALA A C 1
ATOM 956 O O . ALA A 1 131 ? -2.420 9.021 9.390 1.00 87.12 131 ALA A O 1
ATOM 957 N N . ALA A 1 132 ? -1.688 9.884 7.454 1.00 89.19 132 ALA A N 1
ATOM 958 C CA . ALA A 1 132 ? -0.959 8.678 7.058 1.00 89.19 132 ALA A CA 1
ATOM 959 C C . ALA A 1 132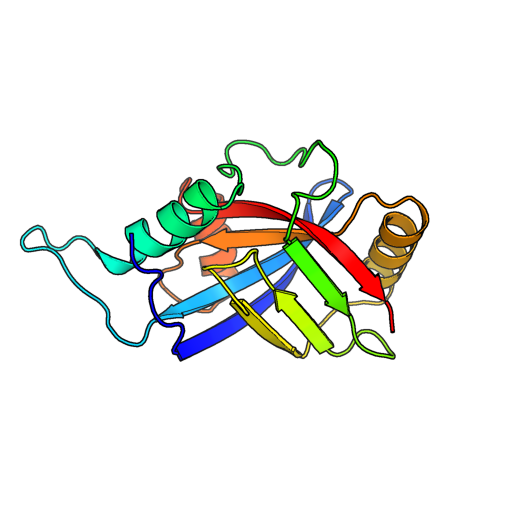 ? 0.250 8.429 7.967 1.00 89.19 132 ALA A C 1
ATOM 961 O O . ALA A 1 132 ? 0.484 7.288 8.362 1.00 89.19 132 ALA A O 1
ATOM 962 N N . GLN A 1 133 ? 0.994 9.479 8.317 1.00 88.69 133 GLN A N 1
ATOM 963 C CA . GLN A 1 133 ? 2.108 9.369 9.254 1.00 88.69 133 GLN A CA 1
ATOM 964 C C . GLN A 1 133 ? 1.625 8.961 10.651 1.00 88.69 133 GLN A C 1
ATOM 966 O O . GLN A 1 133 ? 2.110 7.970 11.194 1.00 88.69 133 GLN A O 1
ATOM 971 N N . GLU A 1 134 ? 0.614 9.640 11.193 1.00 88.44 134 GLU A N 1
ATOM 972 C CA . GLU A 1 134 ? 0.029 9.306 12.497 1.00 88.44 134 GLU A CA 1
ATOM 973 C C . GLU A 1 134 ? -0.494 7.862 12.544 1.00 88.44 134 GLU A C 1
ATOM 975 O O . GLU A 1 134 ? -0.306 7.158 13.537 1.00 88.44 134 GLU A O 1
ATOM 980 N N . MET A 1 135 ? -1.130 7.381 11.470 1.00 88.38 135 MET A N 1
ATOM 981 C CA . MET A 1 135 ? -1.582 5.989 11.350 1.00 88.38 135 MET A CA 1
ATOM 982 C C . MET A 1 135 ? -0.418 4.996 11.482 1.00 88.38 135 MET A C 1
ATOM 984 O O . MET A 1 135 ? -0.565 3.977 12.158 1.00 88.38 135 MET A O 1
ATOM 988 N N . MET A 1 136 ? 0.722 5.282 10.847 1.00 89.00 136 MET A N 1
ATOM 989 C CA . MET A 1 136 ? 1.914 4.429 10.907 1.00 89.00 136 MET A CA 1
ATOM 990 C C . MET A 1 136 ? 2.567 4.445 12.295 1.00 89.00 136 MET A C 1
ATOM 992 O O . MET A 1 136 ? 3.027 3.407 12.757 1.00 89.00 136 MET A O 1
ATOM 996 N N . GLU A 1 137 ? 2.568 5.589 12.979 1.00 86.62 137 GLU A N 1
ATOM 997 C CA . GLU A 1 137 ? 3.168 5.742 14.315 1.00 86.62 137 GLU A CA 1
ATOM 998 C C . GLU A 1 137 ? 2.301 5.165 15.445 1.00 86.62 137 GLU A C 1
ATOM 1000 O O . GLU A 1 137 ? 2.813 4.797 16.499 1.00 86.62 137 GLU A O 1
ATOM 1005 N N . SER A 1 138 ? 0.986 5.077 15.243 1.00 81.44 138 SER A N 1
ATOM 1006 C CA . SER A 1 138 ? 0.023 4.669 16.278 1.00 81.44 138 SER A CA 1
ATOM 1007 C C . SER A 1 138 ? -0.292 3.169 16.300 1.00 81.44 138 SER A C 1
ATOM 1009 O O . SER A 1 138 ? -1.317 2.781 16.854 1.00 81.44 138 SER A O 1
ATOM 1011 N N . GLU A 1 139 ? 0.545 2.328 15.679 1.00 78.62 139 GLU A N 1
ATOM 1012 C CA . GLU A 1 139 ? 0.345 0.868 15.548 1.00 78.62 139 GLU A CA 1
ATOM 1013 C C . GLU A 1 139 ? -1.008 0.478 14.903 1.00 78.62 139 GLU A C 1
ATOM 1015 O O . GLU A 1 139 ? -1.447 -0.670 14.964 1.00 78.62 139 GLU A O 1
ATOM 1020 N N . ARG A 1 140 ? -1.679 1.431 14.240 1.00 82.62 140 ARG A N 1
ATOM 1021 C CA . ARG A 1 140 ? -2.960 1.239 13.534 1.00 82.62 140 ARG A CA 1
ATOM 1022 C C . ARG A 1 140 ? -2.778 0.849 12.066 1.00 82.62 140 ARG A C 1
ATOM 1024 O O . ARG A 1 140 ? -3.769 0.634 11.359 1.00 82.62 140 ARG A O 1
ATOM 1031 N N . ALA A 1 141 ? -1.531 0.771 11.610 1.00 90.75 141 ALA A N 1
ATOM 1032 C CA . ALA A 1 141 ? -1.152 0.373 10.266 1.00 90.75 141 ALA A CA 1
ATOM 1033 C C . ALA A 1 141 ? -0.767 -1.108 10.202 1.00 90.75 141 ALA A C 1
ATOM 1035 O O . ALA A 1 141 ? -0.072 -1.645 11.066 1.00 90.75 141 ALA A O 1
ATOM 1036 N N . ALA A 1 142 ? -1.161 -1.739 9.105 1.00 93.94 142 ALA A N 1
ATOM 1037 C CA . ALA A 1 142 ? -0.614 -3.001 8.655 1.00 93.94 142 ALA A CA 1
ATOM 1038 C C . ALA A 1 142 ? 0.075 -2.801 7.303 1.00 93.94 142 ALA A C 1
ATOM 1040 O O . ALA A 1 142 ? -0.236 -1.882 6.540 1.00 93.94 142 ALA A O 1
ATOM 1041 N N . TRP A 1 143 ? 1.013 -3.680 6.988 1.00 96.19 143 TRP A N 1
ATOM 1042 C CA . TRP A 1 143 ? 1.720 -3.655 5.721 1.00 96.19 143 TRP A CA 1
ATOM 1043 C C . TRP A 1 143 ? 1.733 -5.029 5.064 1.00 96.19 143 TRP A C 1
ATOM 1045 O O . TRP A 1 143 ? 1.674 -6.068 5.720 1.00 96.19 143 TRP A O 1
ATOM 1055 N N . ILE A 1 144 ? 1.795 -5.022 3.737 1.00 96.50 144 ILE A N 1
ATOM 1056 C CA . ILE A 1 144 ? 1.849 -6.212 2.900 1.00 96.50 144 ILE A CA 1
ATOM 1057 C C . ILE A 1 144 ? 2.905 -5.997 1.831 1.00 96.50 144 ILE A C 1
ATOM 1059 O O . ILE A 1 144 ? 3.005 -4.912 1.264 1.00 96.50 144 ILE A O 1
ATOM 1063 N N . ARG A 1 145 ? 3.662 -7.040 1.499 1.00 97.12 145 ARG A N 1
ATOM 1064 C CA . ARG A 1 145 ? 4.485 -7.052 0.291 1.00 97.12 145 ARG A CA 1
ATOM 1065 C C . ARG A 1 145 ? 3.670 -7.658 -0.843 1.00 97.12 145 ARG A C 1
ATOM 1067 O O . ARG A 1 145 ? 3.423 -8.854 -0.859 1.00 97.12 145 ARG A O 1
ATOM 1074 N N . ALA A 1 146 ? 3.209 -6.839 -1.775 1.00 97.38 146 ALA A N 1
ATOM 1075 C CA . ALA A 1 146 ? 2.428 -7.283 -2.920 1.00 97.38 146 ALA A CA 1
ATOM 1076 C C . ALA A 1 146 ? 3.342 -7.634 -4.097 1.00 97.38 146 ALA A C 1
ATOM 1078 O O . ALA A 1 146 ? 4.327 -6.942 -4.358 1.00 97.38 146 ALA A O 1
ATOM 1079 N N . ALA A 1 147 ? 3.006 -8.682 -4.850 1.00 97.50 147 ALA A N 1
ATOM 1080 C CA . ALA A 1 147 ? 3.707 -8.975 -6.093 1.00 97.50 147 ALA A CA 1
ATOM 1081 C C . ALA A 1 147 ? 3.486 -7.820 -7.081 1.00 97.50 147 ALA A C 1
ATOM 1083 O O . ALA A 1 147 ? 2.349 -7.420 -7.340 1.00 97.50 147 ALA A O 1
ATOM 1084 N N . THR A 1 148 ? 4.570 -7.267 -7.617 1.00 95.94 148 THR A N 1
ATOM 1085 C CA . THR A 1 148 ? 4.478 -6.150 -8.559 1.00 95.94 148 THR A CA 1
ATOM 1086 C C . THR A 1 148 ? 4.188 -6.677 -9.958 1.00 95.94 148 THR A C 1
ATOM 1088 O O . THR A 1 148 ? 4.800 -7.650 -10.391 1.00 95.94 148 THR A O 1
ATOM 1091 N N . VAL A 1 149 ? 3.295 -6.009 -10.682 1.00 94.94 149 VAL A N 1
ATOM 1092 C CA . VAL A 1 149 ? 3.088 -6.213 -12.119 1.00 94.94 149 VAL A CA 1
ATOM 1093 C C . VAL A 1 149 ? 3.281 -4.868 -12.803 1.00 94.94 149 VAL A C 1
ATOM 1095 O O . VAL A 1 149 ? 2.558 -3.924 -12.496 1.00 94.94 149 VAL A O 1
ATOM 1098 N N . LEU A 1 150 ? 4.260 -4.762 -13.700 1.00 90.94 150 LEU A N 1
ATOM 1099 C CA . LEU A 1 150 ? 4.496 -3.548 -14.487 1.00 90.94 150 LEU A CA 1
ATOM 1100 C C . LEU A 1 150 ? 3.938 -3.735 -15.902 1.00 90.94 150 LEU A C 1
ATOM 1102 O O . LEU A 1 150 ? 4.253 -4.739 -16.544 1.00 90.94 150 LEU A O 1
ATOM 1106 N N . ALA A 1 151 ? 3.109 -2.790 -16.353 1.00 82.12 151 ALA A N 1
ATOM 1107 C CA . ALA A 1 151 ? 2.520 -2.759 -17.695 1.00 82.12 151 ALA A CA 1
ATOM 1108 C C . ALA A 1 151 ? 3.293 -1.858 -18.670 1.00 82.12 151 ALA A C 1
ATOM 1110 O O . ALA A 1 151 ? 3.843 -0.821 -18.227 1.00 82.12 151 ALA A O 1
#

pLDDT: mean 85.81, std 12.05, range [47.25, 97.5]

Radius of gyration: 14.65 Å; chains: 1; bounding box: 37×29×42 Å